Protein AF-A0A9P6GRL8-F1 (afdb_monomer)

Secondary structure (DSSP, 8-state):
--HHHHHHHHHHHHHHHHHHH-TT-----------HHHHHHHHHHT-HHHHHHHHHTTT-HHHHHHHH-S----HHHHHHHHHHHTT-SEEE--S-HHHHH-HHHHHHHHHHS--EEE---HHHHHHHHHHHHHT--

Sequence (137 aa):
MSWESTVTYYQVINRRVREVKGGLHSVSLVMYYFDLAKIAELQHAGEWEEAGLLLNDAAVSDGIEGATQRPLLQTADSTAERILKAGFKRNGLLGTQFTMEQEFYKAHPTEKVELEVIIPDEQGRQAVRDVMYTELA

Organism: NCBI:txid565426

Radius of gyration: 17.16 Å; Cα contacts (8 Å, |Δi|>4): 99; chains: 1; bounding box: 39×33×42 Å

pLDDT: mean 80.42, std 13.29, range [50.5, 97.94]

Solvent-accessible surface area (backbone atoms only — not comparable to full-atom values): 8292 Å² total; per-residue (Å²): 133,56,70,74,62,50,52,52,53,57,52,52,52,29,51,53,39,22,72,76,70,37,91,89,45,64,66,91,80,88,85,88,84,78,74,56,69,63,44,50,51,27,54,74,71,64,38,53,67,58,31,40,46,67,45,34,86,68,61,36,71,70,55,45,29,66,74,67,74,45,92,74,86,54,68,58,53,60,47,46,55,52,42,47,75,72,72,46,49,64,46,81,50,87,59,53,68,65,60,56,72,38,58,79,64,57,45,65,41,41,80,82,35,86,53,46,78,42,58,65,56,73,69,52,47,51,52,48,43,49,50,51,65,74,76,71,106

Foldseek 3Di:
DDVVVVVVVLVVQQVVQCVVPPDPDGDDDDDDDDDCVVLVVCVVVVVVVVNCVVCVCPDDQCSCCVVVVDHDDDPLQVVLVVCVVVVDLEDEDADQPCCQPDCSSVVVSVVVHSHHYDYDDPVRNVVSNCCCVPPVD

Nearest PDB structures (foldseek):
  3ojc-assembly1_A  TM=8.357E-01  e=2.985E-10  Yersinia pestis CO92
  5hqt-assembly1_A  TM=8.427E-01  e=1.766E-09  Escherichia coli O157:H7 str. SS52
  5elm-assembly2_D  TM=8.432E-01  e=3.066E-09  Escherichia coli
  4iei-assembly1_A  TM=5.777E-01  e=3.904E+00  Lederbergvirus Sf6
  5e2c-assembly1_B  TM=4.667E-01  e=2.249E+00  Mycobacterium tuberculosis H37Ra

Structure (mmCIF, N/CA/C/O backbone):
data_AF-A0A9P6GRL8-F1
#
_entry.id   AF-A0A9P6GRL8-F1
#
loop_
_atom_site.group_PDB
_atom_site.id
_atom_site.type_symbol
_atom_site.label_atom_id
_atom_site.label_alt_id
_atom_site.label_comp_id
_atom_site.label_asym_id
_atom_site.label_entity_id
_atom_site.label_seq_id
_atom_site.pdbx_PDB_ins_code
_atom_site.Cartn_x
_atom_site.Cartn_y
_atom_site.Cartn_z
_atom_site.occupancy
_atom_site.B_iso_or_equiv
_atom_site.auth_seq_id
_atom_site.auth_comp_id
_atom_site.auth_asym_id
_atom_site.auth_atom_id
_atom_site.pdbx_PDB_model_num
ATOM 1 N N . MET A 1 1 ? 5.464 3.414 5.867 1.00 60.25 1 MET A N 1
ATOM 2 C CA . MET A 1 1 ? 6.378 3.662 4.731 1.00 60.25 1 MET A CA 1
ATOM 3 C C . MET A 1 1 ? 7.833 3.462 5.147 1.00 60.25 1 MET A C 1
ATOM 5 O O . MET A 1 1 ? 8.683 4.227 4.722 1.00 60.25 1 MET A O 1
ATOM 9 N N . SER A 1 2 ? 8.155 2.459 5.965 1.00 76.19 2 SER A N 1
ATOM 10 C CA . SER A 1 2 ? 9.551 2.280 6.364 1.00 76.19 2 SER A CA 1
ATOM 11 C C . SER A 1 2 ? 10.395 1.809 5.170 1.00 76.19 2 SER A C 1
ATOM 13 O O . SER A 1 2 ? 9.865 1.251 4.197 1.00 76.19 2 SER A O 1
ATOM 15 N N . TRP A 1 3 ? 11.700 2.062 5.209 1.00 81.62 3 TRP A N 1
ATOM 16 C CA . TRP A 1 3 ? 12.598 1.830 4.079 1.00 81.62 3 TRP A CA 1
ATOM 17 C C . TRP A 1 3 ? 12.669 0.338 3.730 1.00 81.62 3 TRP A C 1
ATOM 19 O O . TRP A 1 3 ? 12.818 -0.011 2.559 1.00 81.62 3 TRP A O 1
ATOM 29 N N . GLU A 1 4 ? 12.451 -0.537 4.714 1.00 84.81 4 GLU A N 1
ATOM 30 C CA . GLU A 1 4 ? 12.355 -1.989 4.575 1.00 84.81 4 GLU A CA 1
ATOM 31 C C . GLU A 1 4 ? 11.258 -2.374 3.569 1.00 84.81 4 GLU A C 1
ATOM 33 O O . GLU A 1 4 ? 11.482 -3.172 2.654 1.00 84.81 4 GLU A O 1
ATOM 38 N N . SER A 1 5 ? 10.079 -1.750 3.674 1.00 85.00 5 SER A N 1
ATOM 39 C CA . SER A 1 5 ? 8.979 -1.982 2.730 1.00 85.00 5 SER A CA 1
ATOM 40 C C . SER A 1 5 ? 9.295 -1.436 1.330 1.00 85.00 5 SER A C 1
ATOM 42 O O . SER A 1 5 ? 9.010 -2.091 0.324 1.00 85.00 5 SER A O 1
ATOM 44 N N . THR A 1 6 ? 9.972 -0.287 1.247 1.00 90.38 6 THR A N 1
ATOM 45 C CA . THR A 1 6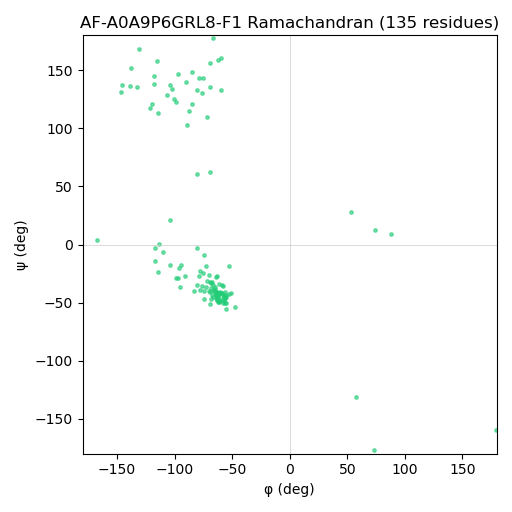 ? 10.364 0.354 -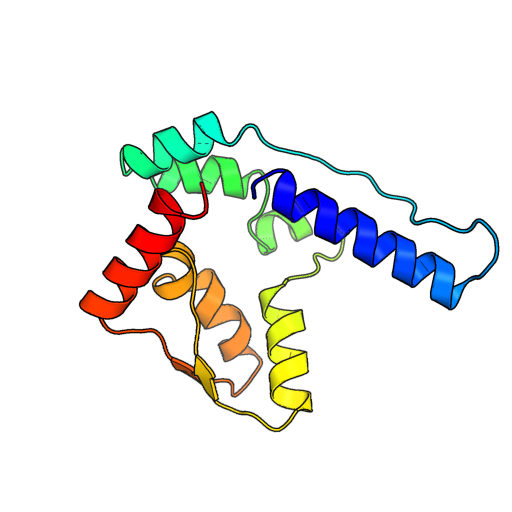0.018 1.00 90.38 6 THR A CA 1
ATOM 46 C C . THR A 1 6 ? 11.373 -0.480 -0.814 1.00 90.38 6 THR A C 1
ATOM 48 O O . THR A 1 6 ? 11.267 -0.568 -2.042 1.00 90.38 6 THR A O 1
ATOM 51 N N . VAL A 1 7 ? 12.304 -1.171 -0.142 1.00 93.25 7 VAL A N 1
ATOM 52 C CA . VAL A 1 7 ? 13.238 -2.113 -0.792 1.00 93.25 7 VAL A CA 1
ATOM 53 C C . VAL A 1 7 ? 12.477 -3.181 -1.579 1.00 93.25 7 VAL A C 1
ATOM 55 O O . VAL A 1 7 ? 12.849 -3.503 -2.711 1.00 93.25 7 VAL A O 1
ATOM 58 N N . THR A 1 8 ? 11.374 -3.685 -1.023 1.00 93.56 8 THR A N 1
ATOM 59 C CA . THR A 1 8 ? 10.546 -4.700 -1.685 1.00 93.56 8 THR A CA 1
ATOM 60 C C . THR A 1 8 ? 9.939 -4.169 -2.984 1.00 93.56 8 THR A C 1
ATOM 62 O O . THR A 1 8 ? 10.032 -4.843 -4.013 1.00 93.56 8 THR A O 1
ATOM 65 N N . TYR A 1 9 ? 9.395 -2.945 -2.985 1.00 92.94 9 TYR A N 1
ATOM 66 C CA . TYR A 1 9 ? 8.865 -2.311 -4.201 1.00 92.94 9 TYR A CA 1
ATOM 67 C C . TYR A 1 9 ? 9.939 -2.188 -5.285 1.00 92.94 9 TYR A C 1
ATOM 69 O O . TYR A 1 9 ? 9.741 -2.654 -6.411 1.00 92.94 9 TYR A O 1
ATOM 77 N N . TYR A 1 10 ? 11.105 -1.639 -4.938 1.00 95.56 10 TYR A N 1
ATOM 78 C CA . TYR A 1 10 ? 12.219 -1.490 -5.875 1.00 95.56 10 TYR A CA 1
ATOM 79 C C . TYR A 1 10 ? 12.639 -2.834 -6.492 1.00 95.56 10 TYR A C 1
ATOM 81 O O . TYR A 1 10 ? 12.812 -2.942 -7.712 1.00 95.56 10 TYR A O 1
ATOM 89 N N . GLN A 1 11 ? 12.771 -3.876 -5.665 1.00 97.00 11 GLN A N 1
ATOM 90 C CA . GLN A 1 11 ? 13.169 -5.209 -6.112 1.00 97.00 11 GLN A CA 1
ATOM 91 C C . GLN A 1 11 ? 12.116 -5.862 -7.011 1.00 97.00 11 GLN A C 1
ATOM 93 O O . GLN A 1 11 ? 12.464 -6.446 -8.039 1.00 97.00 11 GLN A O 1
ATOM 98 N N . VAL A 1 12 ? 10.836 -5.802 -6.637 1.00 96.44 12 VAL A N 1
ATOM 99 C CA . VAL A 1 12 ? 9.744 -6.410 -7.413 1.00 96.44 12 VAL A CA 1
ATOM 100 C C . VAL A 1 12 ? 9.609 -5.735 -8.777 1.00 96.44 12 VAL A C 1
ATOM 102 O O . VAL A 1 12 ? 9.565 -6.433 -9.790 1.00 96.44 12 VAL A O 1
ATOM 105 N N . ILE A 1 13 ? 9.629 -4.401 -8.828 1.00 96.06 13 ILE A N 1
ATOM 106 C CA . ILE A 1 13 ? 9.490 -3.650 -10.083 1.00 96.06 13 ILE A CA 1
ATOM 107 C C . ILE A 1 13 ? 10.661 -3.956 -11.029 1.00 96.06 13 ILE A C 1
ATOM 109 O O . ILE A 1 13 ? 10.441 -4.288 -12.195 1.00 96.06 13 ILE A O 1
ATOM 113 N N . ASN A 1 14 ? 11.904 -3.918 -10.537 1.00 97.38 14 ASN A N 1
ATOM 114 C CA . ASN A 1 14 ? 13.074 -4.234 -11.362 1.00 97.38 14 ASN A CA 1
ATOM 115 C C . ASN A 1 14 ? 13.073 -5.680 -11.860 1.00 97.38 14 ASN A C 1
ATOM 117 O O . ASN A 1 14 ? 13.341 -5.915 -13.041 1.00 97.38 14 ASN A O 1
ATOM 121 N N . ARG A 1 15 ? 12.738 -6.647 -10.992 1.00 97.56 15 ARG A N 1
ATOM 122 C CA . ARG A 1 15 ? 12.602 -8.054 -11.400 1.00 97.56 15 ARG A CA 1
ATOM 123 C C . ARG A 1 15 ? 11.576 -8.193 -12.515 1.00 97.56 15 ARG A C 1
ATOM 125 O O . ARG A 1 15 ? 11.881 -8.804 -13.535 1.00 97.56 15 ARG A O 1
ATOM 132 N N . ARG A 1 16 ? 10.419 -7.539 -12.380 1.00 97.50 16 ARG A N 1
ATOM 133 C CA . ARG A 1 16 ? 9.366 -7.593 -13.394 1.00 97.50 16 ARG A CA 1
ATOM 134 C C . ARG A 1 16 ? 9.800 -6.995 -14.732 1.00 97.50 16 ARG A C 1
ATOM 136 O O . ARG A 1 16 ? 9.520 -7.579 -15.776 1.00 97.50 16 ARG A O 1
ATOM 143 N N . VAL A 1 17 ? 10.511 -5.866 -14.728 1.00 97.94 17 VAL A N 1
ATOM 144 C CA . VAL A 1 17 ? 11.048 -5.272 -15.966 1.00 97.94 17 VAL A CA 1
ATOM 145 C C . VAL A 1 17 ? 12.051 -6.210 -16.637 1.00 97.94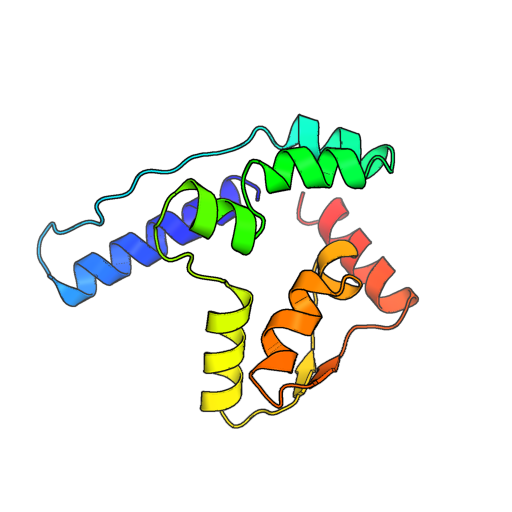 17 VAL A C 1
ATOM 147 O O . VAL A 1 17 ? 11.978 -6.405 -17.852 1.00 97.94 17 VAL A O 1
ATOM 150 N N . ARG A 1 18 ? 12.944 -6.829 -15.860 1.00 97.31 18 ARG A N 1
ATOM 151 C CA . ARG A 1 18 ? 13.922 -7.788 -16.381 1.00 97.31 18 ARG A CA 1
ATOM 152 C C . ARG A 1 18 ? 13.261 -9.040 -16.954 1.00 97.31 18 ARG A C 1
ATOM 154 O O . ARG A 1 18 ? 13.684 -9.502 -18.005 1.00 97.31 18 ARG A O 1
ATOM 161 N N . GLU A 1 19 ? 12.226 -9.573 -16.309 1.00 97.81 19 GLU A N 1
ATOM 162 C CA . GLU A 1 19 ? 11.455 -10.715 -16.825 1.00 97.81 19 GLU A CA 1
ATOM 163 C C . GLU A 1 19 ? 10.797 -10.408 -18.173 1.00 97.81 19 GLU A C 1
ATOM 165 O O . GLU A 1 19 ? 10.789 -11.253 -19.061 1.00 97.81 19 GLU A O 1
ATOM 170 N N . VAL A 1 20 ? 10.243 -9.202 -18.327 1.00 97.69 20 VAL A N 1
ATOM 171 C CA . VAL A 1 20 ? 9.521 -8.806 -19.543 1.00 97.69 20 VAL A CA 1
ATOM 172 C C . VAL A 1 20 ? 10.474 -8.434 -20.681 1.00 97.69 20 VAL A C 1
ATOM 174 O O . VAL A 1 20 ? 10.185 -8.742 -21.834 1.00 97.69 20 VAL A O 1
ATOM 177 N N . LYS A 1 21 ? 11.591 -7.755 -20.387 1.00 97.56 21 LYS A N 1
ATOM 178 C CA . LYS A 1 21 ? 12.497 -7.203 -21.413 1.00 97.56 21 LYS A CA 1
ATOM 179 C C . LYS A 1 21 ? 13.791 -7.999 -21.616 1.00 97.56 21 LYS A C 1
ATOM 181 O O . LYS A 1 21 ? 14.443 -7.833 -22.640 1.00 97.56 21 LYS A O 1
ATOM 186 N N . GLY A 1 22 ? 14.168 -8.861 -20.675 1.00 95.62 22 GLY A N 1
ATOM 187 C CA . GLY A 1 22 ? 15.394 -9.659 -20.726 1.00 95.62 22 GLY A CA 1
ATOM 188 C C . GLY A 1 22 ? 16.685 -8.866 -20.479 1.00 95.62 22 GLY A C 1
ATOM 189 O O . GLY A 1 22 ? 16.683 -7.669 -20.189 1.00 95.62 22 GLY A O 1
ATOM 190 N N . GLY A 1 23 ? 17.821 -9.563 -20.578 1.00 95.38 23 GLY A N 1
ATOM 191 C CA . GLY A 1 23 ? 19.157 -8.965 -20.508 1.00 95.38 23 GLY A CA 1
ATOM 192 C C . GLY A 1 23 ? 19.432 -8.189 -19.214 1.00 95.38 23 GLY A C 1
ATOM 193 O O . GLY A 1 23 ? 19.209 -8.690 -18.107 1.00 95.38 23 GLY A O 1
ATOM 194 N N . LEU A 1 24 ? 19.950 -6.970 -19.384 1.00 95.81 24 LEU A N 1
ATOM 195 C CA . LEU A 1 24 ? 20.318 -6.032 -18.317 1.00 95.81 24 LEU A CA 1
ATOM 196 C C . LEU A 1 24 ? 19.293 -4.894 -18.155 1.00 95.81 24 LEU A C 1
ATOM 198 O O . LEU A 1 24 ? 19.628 -3.834 -17.633 1.00 95.81 24 LEU A O 1
ATOM 202 N N . HIS A 1 25 ? 18.052 -5.077 -18.619 1.00 97.81 25 HIS A N 1
ATOM 203 C CA . HIS A 1 25 ? 17.016 -4.058 -18.467 1.00 97.81 25 HIS A CA 1
ATOM 204 C C . HIS A 1 25 ? 16.575 -3.896 -17.005 1.00 97.81 25 HIS A C 1
ATOM 206 O O . HIS A 1 25 ? 16.294 -4.872 -16.310 1.00 97.81 25 HIS A O 1
ATOM 212 N N . SER A 1 26 ? 16.450 -2.639 -16.582 1.00 96.12 26 SER A N 1
ATOM 213 C CA . SER A 1 26 ? 15.955 -2.198 -15.276 1.00 96.12 26 SER A CA 1
ATOM 214 C C . SER A 1 26 ? 14.884 -1.115 -15.446 1.00 96.12 26 SER A C 1
ATOM 216 O O . SER A 1 26 ? 14.659 -0.604 -16.550 1.00 96.12 26 SER A O 1
ATOM 218 N N . VAL A 1 27 ? 14.177 -0.786 -14.363 1.00 96.38 27 VAL A N 1
ATOM 219 C CA . VAL A 1 27 ? 13.199 0.312 -14.374 1.00 96.38 27 VAL A CA 1
ATOM 220 C C . VAL A 1 27 ? 13.912 1.669 -14.354 1.00 96.38 27 VAL A C 1
ATOM 222 O O . VAL A 1 27 ? 14.923 1.833 -13.676 1.00 96.38 27 VAL A O 1
ATOM 225 N N . SER A 1 28 ? 13.365 2.659 -15.062 1.00 94.88 28 SER A N 1
ATOM 226 C CA . SER A 1 28 ? 13.701 4.066 -14.823 1.00 94.88 28 SER A CA 1
ATOM 227 C C . SER A 1 28 ? 12.769 4.592 -13.734 1.00 94.88 28 SER A C 1
ATOM 229 O O . SER A 1 28 ? 11.553 4.593 -13.922 1.00 94.88 28 SER A O 1
ATOM 231 N N . LEU A 1 29 ? 13.327 4.958 -12.580 1.00 92.19 29 LEU A N 1
ATOM 232 C CA . LEU A 1 29 ? 12.569 5.296 -11.377 1.00 92.19 29 LEU A CA 1
ATOM 233 C C . LEU A 1 29 ? 13.179 6.516 -10.686 1.00 92.19 29 LEU A C 1
ATOM 235 O O . LEU A 1 29 ? 14.392 6.588 -10.502 1.00 92.19 29 LEU A O 1
ATOM 239 N N . VAL A 1 30 ? 12.311 7.429 -10.255 1.00 90.00 30 VAL A N 1
ATOM 240 C CA . VAL A 1 30 ? 12.614 8.450 -9.249 1.00 90.00 30 VAL A CA 1
ATOM 241 C C . VAL A 1 30 ? 11.907 8.026 -7.970 1.00 90.00 30 VAL A C 1
ATOM 243 O O . VAL A 1 30 ? 10.719 7.714 -8.003 1.00 90.00 30 VAL A O 1
ATOM 246 N N . MET A 1 31 ? 12.641 7.981 -6.861 1.00 87.38 31 MET A N 1
ATOM 247 C CA . MET A 1 31 ? 12.112 7.583 -5.561 1.00 87.38 31 MET A CA 1
ATOM 248 C C . MET A 1 31 ? 12.313 8.730 -4.580 1.00 87.38 31 MET A C 1
ATOM 250 O O . MET A 1 31 ? 13.446 9.127 -4.317 1.00 87.38 31 MET A O 1
ATOM 254 N N . TYR A 1 32 ? 11.208 9.257 -4.067 1.00 82.81 32 TYR A N 1
ATOM 255 C CA . TYR A 1 32 ? 11.199 10.252 -3.005 1.00 82.81 32 TYR A CA 1
ATOM 256 C C . TYR A 1 32 ? 10.852 9.550 -1.689 1.00 82.81 32 TYR A C 1
ATOM 258 O O . TYR A 1 32 ? 9.950 8.713 -1.662 1.00 82.81 32 TYR A O 1
ATOM 266 N N . TYR A 1 33 ? 11.595 9.838 -0.622 1.00 80.50 33 TYR A N 1
ATOM 267 C CA . TYR A 1 33 ? 11.455 9.154 0.662 1.00 80.50 33 TYR A CA 1
ATOM 268 C C . TYR A 1 33 ? 11.405 10.175 1.799 1.00 80.50 33 TYR A C 1
ATOM 270 O O . TYR A 1 33 ? 12.192 11.120 1.818 1.00 80.50 33 TYR A O 1
ATOM 278 N N . PHE A 1 34 ? 10.481 9.970 2.735 1.00 74.38 34 PHE A N 1
ATOM 279 C CA . PHE A 1 34 ? 10.227 10.868 3.860 1.00 74.38 34 PHE A CA 1
ATOM 280 C C . PHE A 1 34 ? 10.948 10.389 5.115 1.00 74.38 34 PHE A C 1
ATOM 282 O O . PHE A 1 34 ? 11.039 9.185 5.362 1.00 74.38 34 PHE A O 1
ATOM 289 N N . ASP A 1 35 ? 11.392 11.329 5.948 1.00 78.81 35 ASP A N 1
ATOM 290 C CA . ASP A 1 35 ? 11.785 10.997 7.314 1.00 78.81 35 ASP A CA 1
ATOM 291 C C . ASP A 1 35 ? 10.532 10.673 8.140 1.00 78.81 35 ASP A C 1
ATOM 293 O O . ASP A 1 35 ? 9.701 11.536 8.437 1.00 78.81 35 ASP A O 1
ATOM 297 N N . LEU A 1 36 ? 10.386 9.396 8.491 1.00 75.38 36 LEU A N 1
ATOM 298 C CA . LEU A 1 36 ? 9.241 8.905 9.247 1.00 75.38 36 LEU A CA 1
ATOM 299 C C . LEU A 1 36 ? 9.240 9.314 10.706 1.00 75.38 36 LEU A C 1
ATOM 301 O O . LEU A 1 36 ? 8.165 9.260 11.300 1.00 75.38 36 LEU A O 1
ATOM 305 N N . ALA A 1 37 ? 10.373 9.730 11.275 1.00 82.06 37 ALA A N 1
ATOM 306 C CA . ALA A 1 37 ? 10.404 10.168 12.665 1.00 82.06 37 ALA A CA 1
ATOM 307 C C . ALA A 1 37 ? 9.407 11.314 12.880 1.00 82.06 37 ALA A C 1
ATOM 309 O O . ALA A 1 37 ? 8.588 11.266 13.795 1.00 82.06 37 ALA A O 1
ATOM 310 N N . LYS A 1 38 ? 9.377 12.279 11.952 1.00 78.62 38 LYS A N 1
ATOM 311 C CA . LYS A 1 38 ? 8.481 13.434 12.040 1.00 78.62 38 LYS A CA 1
ATOM 312 C C . LYS A 1 38 ? 7.003 13.062 11.906 1.00 78.62 38 LYS A C 1
ATOM 314 O O . LYS A 1 38 ? 6.162 13.606 12.615 1.00 78.62 38 LYS A O 1
ATOM 319 N N . ILE A 1 39 ? 6.688 12.125 11.013 1.00 77.06 39 ILE A N 1
ATOM 320 C CA . ILE A 1 39 ? 5.316 11.628 10.830 1.00 77.06 39 ILE A CA 1
ATOM 321 C C . ILE A 1 39 ? 4.875 10.852 12.076 1.00 77.06 39 ILE A C 1
ATOM 323 O O . ILE A 1 39 ? 3.760 11.045 12.552 1.00 77.06 39 ILE A O 1
ATOM 327 N N . ALA A 1 40 ? 5.750 10.005 12.623 1.00 78.25 40 ALA A N 1
ATOM 328 C CA . ALA A 1 40 ? 5.467 9.213 13.814 1.00 78.25 40 ALA A CA 1
ATOM 329 C C . ALA A 1 40 ? 5.224 10.097 15.046 1.00 78.25 40 ALA A C 1
ATOM 331 O O . ALA A 1 40 ? 4.287 9.838 15.796 1.00 78.25 40 ALA A O 1
ATOM 332 N N . GLU A 1 41 ? 6.006 11.166 15.232 1.00 83.75 41 GLU A N 1
ATOM 333 C CA . GLU A 1 41 ? 5.786 12.152 16.299 1.00 83.75 41 GLU A CA 1
ATOM 334 C C . GLU A 1 41 ? 4.386 12.774 16.229 1.00 83.75 41 GLU A C 1
ATOM 336 O O . GLU A 1 41 ? 3.673 12.790 17.231 1.00 83.75 41 GLU A O 1
ATOM 341 N N . LEU A 1 42 ? 3.970 13.235 15.044 1.00 80.88 42 LEU A N 1
ATOM 342 C CA . LEU A 1 42 ? 2.650 13.841 14.841 1.00 80.88 42 LEU A CA 1
ATOM 343 C C . LEU A 1 42 ? 1.521 12.831 15.096 1.00 80.88 42 LEU A C 1
ATOM 345 O O . LEU A 1 42 ? 0.542 13.147 15.769 1.00 80.88 42 LEU A O 1
ATOM 349 N N . GLN A 1 43 ? 1.685 11.586 14.639 1.00 74.06 43 GLN A N 1
ATOM 350 C CA . GLN A 1 43 ? 0.731 10.507 14.911 1.00 74.06 43 GLN A CA 1
ATOM 351 C C . GLN A 1 43 ? 0.635 10.184 16.410 1.00 74.06 43 GLN A C 1
ATOM 353 O O . GLN A 1 43 ? -0.461 10.005 16.935 1.00 74.06 43 GLN A O 1
ATOM 358 N N . HIS A 1 44 ? 1.762 10.141 17.126 1.00 78.12 44 HIS A N 1
ATOM 359 C CA . HIS A 1 44 ? 1.772 9.913 18.572 1.00 78.12 44 HIS A CA 1
ATOM 360 C C . HIS A 1 44 ? 1.150 11.064 19.365 1.00 78.12 44 HIS A C 1
ATOM 362 O O . HIS A 1 44 ? 0.505 10.814 20.382 1.00 78.12 44 HIS A O 1
ATOM 368 N N . ALA A 1 45 ? 1.319 12.303 18.902 1.00 83.62 45 ALA A N 1
ATOM 369 C CA . ALA A 1 45 ? 0.715 13.486 19.507 1.00 83.62 45 ALA A CA 1
ATOM 370 C C . ALA A 1 45 ? -0.796 13.609 19.231 1.00 83.62 45 ALA A C 1
ATOM 372 O O . ALA A 1 45 ? -1.458 14.448 19.833 1.00 83.62 45 ALA A O 1
ATOM 373 N N . GLY A 1 46 ? -1.353 12.774 18.348 1.00 76.31 46 GLY A N 1
ATOM 374 C CA . GLY A 1 46 ? -2.738 12.896 17.900 1.00 76.31 46 GLY A CA 1
ATOM 375 C C . GLY A 1 46 ? -2.964 14.054 16.922 1.00 76.31 46 GLY A C 1
ATOM 376 O O . GLY A 1 46 ? -4.111 14.390 16.632 1.00 76.31 46 GLY A O 1
ATOM 377 N N . GLU A 1 47 ? -1.889 14.638 16.388 1.00 79.62 47 GLU A N 1
ATOM 378 C CA . GLU A 1 47 ? -1.905 15.724 15.402 1.00 79.62 47 GLU A CA 1
ATOM 379 C C . GLU A 1 47 ? -2.146 15.148 14.000 1.00 79.62 47 GLU A C 1
ATOM 381 O O . GLU A 1 47 ? -1.315 15.204 13.090 1.00 79.62 47 GLU A O 1
ATOM 386 N N . TRP A 1 48 ? -3.304 14.504 13.846 1.00 70.31 48 TRP A N 1
ATOM 387 C CA . TRP A 1 48 ? -3.646 13.705 12.671 1.00 70.31 48 TRP A CA 1
ATOM 388 C C . TRP A 1 48 ? -3.823 14.540 11.407 1.00 70.31 48 TRP A C 1
ATOM 390 O O . TRP A 1 48 ? -3.516 14.057 10.320 1.00 70.31 48 TRP A O 1
ATOM 400 N N . GLU A 1 49 ? -4.301 15.778 11.535 1.00 68.00 49 GLU A N 1
ATOM 401 C CA . GLU A 1 49 ? -4.460 16.688 10.400 1.00 68.00 49 GLU A CA 1
ATOM 402 C C . GLU A 1 49 ? -3.098 17.127 9.861 1.00 68.00 49 GLU A C 1
ATOM 404 O O . GLU A 1 49 ? -2.892 17.105 8.654 1.00 68.00 49 GLU A O 1
ATOM 409 N N . GLU A 1 50 ? -2.133 17.421 10.732 1.00 73.56 50 GLU A N 1
ATOM 410 C CA . GLU A 1 50 ? -0.782 17.822 10.332 1.00 73.56 50 GLU A CA 1
ATOM 411 C C . GLU A 1 50 ? 0.046 16.635 9.822 1.00 73.56 50 GLU A C 1
ATOM 413 O O . GLU A 1 50 ? 0.716 16.748 8.794 1.00 73.56 50 GLU A O 1
ATOM 418 N N . ALA A 1 51 ? -0.060 15.463 10.464 1.00 72.31 51 ALA A N 1
ATOM 419 C CA . ALA A 1 51 ? 0.484 14.215 9.922 1.00 72.31 51 ALA A CA 1
ATOM 420 C C . ALA A 1 51 ? -0.115 13.927 8.542 1.00 72.31 51 ALA A C 1
ATOM 422 O O . ALA A 1 51 ? 0.602 13.571 7.609 1.00 72.31 51 ALA A O 1
ATOM 423 N N . GLY A 1 52 ? -1.430 14.126 8.419 1.00 65.19 52 GLY A N 1
ATOM 424 C CA . GLY A 1 52 ? -2.175 14.085 7.177 1.00 65.19 52 GLY A CA 1
ATOM 425 C C . GLY A 1 52 ? -1.583 15.042 6.160 1.00 65.19 52 GLY A C 1
ATOM 426 O O . GLY A 1 52 ? -1.194 14.575 5.112 1.00 65.19 52 GLY A O 1
ATOM 427 N N . LEU A 1 53 ? -1.433 16.331 6.464 1.00 66.00 53 LEU A N 1
ATOM 428 C CA . LEU A 1 53 ? -0.872 17.354 5.576 1.00 66.00 53 LEU A CA 1
ATOM 429 C C . LEU A 1 53 ? 0.553 17.035 5.123 1.00 66.00 53 LEU A C 1
ATOM 431 O O . LEU A 1 53 ? 0.846 17.158 3.941 1.00 66.00 53 LEU A O 1
ATOM 435 N N . LEU A 1 54 ? 1.414 16.550 6.015 1.00 68.19 54 LEU A N 1
ATOM 436 C CA . LEU A 1 54 ? 2.784 16.154 5.679 1.00 68.19 54 LEU A CA 1
ATOM 437 C C . LEU A 1 54 ? 2.810 14.907 4.780 1.00 68.19 54 LEU A C 1
ATOM 439 O O . LEU A 1 54 ? 3.656 14.780 3.897 1.00 68.19 54 LEU A O 1
ATOM 443 N N . LEU A 1 55 ? 1.839 14.012 4.969 1.00 63.69 55 LEU A N 1
ATOM 444 C CA . LEU A 1 55 ? 1.560 12.902 4.064 1.00 63.69 55 LEU A CA 1
ATOM 445 C C . LEU A 1 55 ? 0.793 13.338 2.806 1.00 63.69 55 LEU A C 1
ATOM 447 O O . LEU A 1 55 ? 0.849 12.630 1.821 1.00 63.69 55 LEU A O 1
ATOM 451 N N . ASN A 1 56 ? 0.073 14.458 2.805 1.00 57.00 56 ASN A N 1
ATOM 452 C CA . ASN A 1 56 ? -0.894 14.877 1.783 1.00 57.00 56 ASN A CA 1
ATOM 453 C C . ASN A 1 56 ? -0.251 15.819 0.758 1.00 57.00 56 ASN A C 1
ATOM 455 O O . ASN A 1 56 ? -0.446 15.609 -0.436 1.00 57.00 56 ASN A O 1
ATOM 459 N N . ASP A 1 57 ? 0.658 16.697 1.197 1.00 52.06 57 ASP A N 1
ATOM 460 C CA . ASP A 1 57 ? 1.678 17.348 0.351 1.00 52.06 57 ASP A CA 1
ATOM 461 C C . ASP A 1 57 ? 2.481 16.301 -0.457 1.00 52.06 57 ASP A C 1
ATOM 463 O O . ASP A 1 57 ? 3.084 16.586 -1.488 1.00 52.06 57 ASP A O 1
ATOM 467 N N . ALA A 1 58 ? 2.414 15.044 -0.009 1.00 51.09 58 ALA A N 1
ATOM 468 C CA . ALA A 1 58 ? 3.111 13.896 -0.539 1.00 51.09 58 ALA A CA 1
ATOM 469 C C . ALA A 1 58 ? 2.261 12.753 -1.122 1.00 51.09 58 ALA A C 1
ATOM 471 O O . ALA A 1 58 ? 2.889 11.870 -1.710 1.00 51.09 58 ALA A O 1
ATOM 472 N N . ALA A 1 59 ? 0.930 12.662 -0.903 1.00 50.50 59 ALA A N 1
ATOM 473 C CA . ALA A 1 59 ? 0.199 11.375 -1.048 1.00 50.50 59 ALA A CA 1
ATOM 474 C C . ALA A 1 59 ? -1.350 11.355 -1.070 1.00 50.50 59 ALA A C 1
ATOM 476 O O . ALA A 1 59 ? -1.883 10.244 -1.140 1.00 50.50 59 ALA A O 1
ATOM 477 N N . VAL A 1 60 ? -2.125 12.454 -1.042 1.00 52.44 60 VAL A N 1
ATOM 478 C CA . VAL A 1 60 ? -3.582 12.299 -1.310 1.00 52.44 60 VAL A CA 1
ATOM 479 C C . VAL A 1 60 ? -3.821 12.222 -2.806 1.00 52.44 60 VAL A C 1
ATOM 481 O O . VAL A 1 60 ? -3.285 13.023 -3.570 1.00 52.44 60 VAL A O 1
ATOM 484 N N . SER A 1 61 ? -4.627 11.233 -3.200 1.00 54.12 61 SER A N 1
ATOM 485 C CA . SER A 1 61 ? -4.823 10.820 -4.589 1.00 54.12 61 SER A CA 1
ATOM 486 C C . SER A 1 61 ? -5.071 11.989 -5.533 1.00 54.12 61 SER A C 1
ATOM 488 O O . SER A 1 61 ? -4.323 12.199 -6.488 1.00 54.12 61 SER A O 1
ATOM 490 N N . ASP A 1 62 ? -6.065 12.804 -5.191 1.00 55.91 62 ASP A N 1
ATOM 491 C CA . ASP A 1 62 ? -6.495 13.918 -6.030 1.00 55.91 62 ASP A CA 1
ATOM 492 C C . ASP A 1 62 ? -5.477 15.068 -6.025 1.00 55.91 62 ASP A C 1
ATOM 494 O O . ASP A 1 62 ? -5.297 15.755 -7.032 1.00 55.91 62 ASP A O 1
ATOM 498 N N . GLY A 1 63 ? -4.768 15.250 -4.905 1.00 59.41 63 GLY A N 1
ATOM 499 C CA . GLY A 1 63 ? -3.741 16.275 -4.740 1.00 59.41 63 GLY A CA 1
ATOM 500 C C . GLY A 1 63 ? -2.510 16.007 -5.603 1.00 59.41 63 GLY A C 1
ATOM 501 O O . GLY A 1 63 ? -2.064 16.900 -6.322 1.00 59.41 63 GLY A O 1
ATOM 502 N N . ILE A 1 64 ? -1.993 14.772 -5.604 1.00 64.62 64 ILE A N 1
ATOM 503 C CA . ILE A 1 64 ?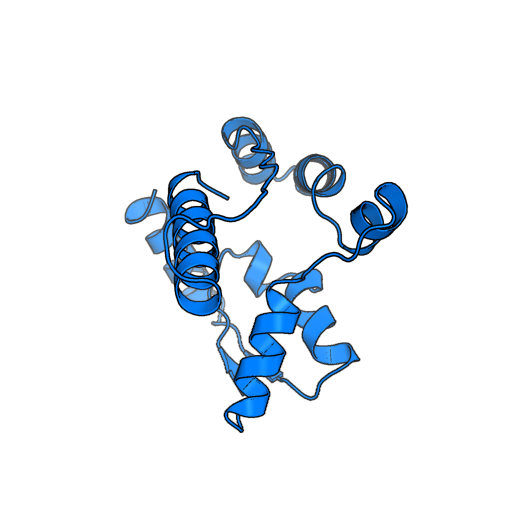 -0.840 14.402 -6.441 1.00 64.62 64 ILE A CA 1
ATOM 504 C C . ILE A 1 64 ? -1.203 14.389 -7.911 1.00 64.62 64 ILE A C 1
ATOM 506 O O . ILE A 1 64 ? -0.454 14.952 -8.711 1.00 64.62 64 ILE A O 1
ATOM 510 N N . GLU A 1 65 ? -2.278 13.700 -8.304 1.00 68.50 65 GLU A N 1
ATOM 511 C CA . GLU A 1 65 ? -2.626 13.611 -9.725 1.00 68.50 65 GLU A CA 1
ATOM 512 C C . GLU A 1 65 ? -2.871 15.009 -10.294 1.00 68.50 65 GLU A C 1
ATOM 514 O O . GLU A 1 65 ? -2.351 15.336 -11.363 1.00 68.50 65 GLU A O 1
ATOM 519 N N . GLY A 1 66 ? -3.560 15.870 -9.535 1.00 68.69 66 GLY A N 1
ATOM 520 C CA . GLY A 1 66 ? -3.773 17.271 -9.885 1.00 68.69 66 GLY A CA 1
ATOM 521 C C . GLY A 1 66 ? -2.477 18.084 -9.965 1.00 68.69 66 GLY A C 1
ATOM 522 O O . GLY A 1 66 ? -2.258 18.790 -10.951 1.00 68.69 66 GLY A O 1
ATOM 523 N N . ALA A 1 67 ? -1.594 17.972 -8.969 1.00 68.62 67 ALA A N 1
ATOM 524 C CA . ALA A 1 67 ? -0.350 18.744 -8.909 1.00 68.62 67 ALA A CA 1
ATOM 525 C C . ALA A 1 67 ? 0.703 18.280 -9.929 1.00 68.62 67 ALA A C 1
ATOM 527 O O . ALA A 1 67 ? 1.442 19.093 -10.483 1.00 68.62 67 ALA A O 1
ATOM 528 N N . THR A 1 68 ? 0.785 16.974 -10.183 1.00 75.88 68 THR A N 1
ATOM 529 C CA . THR A 1 68 ? 1.807 16.375 -11.055 1.00 75.88 68 THR A CA 1
ATOM 530 C C . THR A 1 68 ? 1.338 16.183 -12.491 1.00 75.88 68 THR A C 1
ATOM 532 O O . THR A 1 68 ? 2.178 15.991 -13.374 1.00 75.88 68 THR A O 1
ATOM 535 N N . GLN A 1 69 ? 0.022 16.210 -12.730 1.00 78.69 69 GLN A N 1
ATOM 536 C CA . GLN A 1 69 ? -0.610 15.860 -14.007 1.00 78.69 69 GLN A CA 1
ATOM 537 C C . GLN A 1 69 ? -0.187 14.470 -14.516 1.00 78.69 69 GLN A C 1
ATOM 539 O O . GLN A 1 69 ? -0.130 14.220 -15.723 1.00 78.69 69 GLN A O 1
ATOM 544 N N . ARG A 1 70 ? 0.162 13.559 -13.600 1.00 79.12 70 ARG A N 1
ATOM 545 C CA . ARG A 1 70 ? 0.560 12.181 -13.900 1.00 79.12 70 ARG A CA 1
ATOM 546 C C . ARG A 1 70 ? -0.423 11.205 -13.261 1.00 79.12 70 ARG A C 1
ATOM 548 O O . ARG A 1 70 ? -0.870 11.474 -12.152 1.00 79.12 70 ARG A O 1
ATOM 555 N N . PRO A 1 71 ? -0.700 10.061 -13.915 1.00 82.38 71 PRO A N 1
ATOM 556 C CA . PRO A 1 71 ? -1.507 9.013 -13.308 1.00 82.38 71 PRO A CA 1
ATOM 557 C C . PRO A 1 71 ? -0.863 8.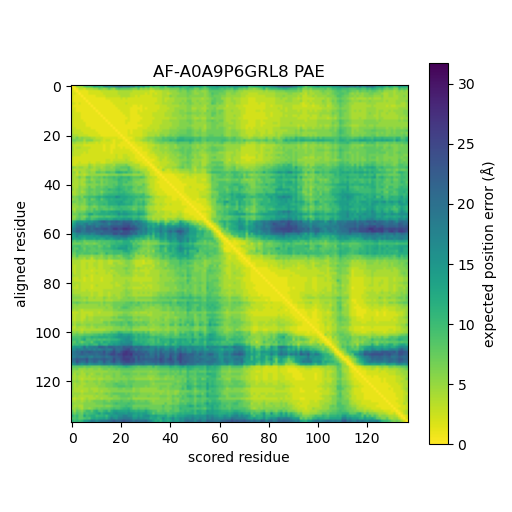511 -12.016 1.00 82.38 71 PRO A C 1
ATOM 559 O O . PRO A 1 71 ? 0.332 8.191 -11.995 1.00 82.38 71 PRO A O 1
ATOM 562 N N . LEU A 1 72 ? -1.666 8.394 -10.969 1.00 78.81 72 LEU A N 1
ATOM 563 C CA . LEU A 1 72 ? -1.304 7.802 -9.699 1.00 78.81 72 LEU A CA 1
ATOM 564 C C . LEU A 1 72 ? -1.842 6.376 -9.640 1.00 78.81 72 LEU A C 1
ATOM 566 O O . LEU A 1 72 ? -3.027 6.110 -9.816 1.00 78.81 72 LEU A O 1
ATOM 570 N N . LEU A 1 73 ? -0.945 5.432 -9.372 1.00 80.81 73 LEU A N 1
ATOM 571 C CA . LEU A 1 73 ? -1.329 4.040 -9.181 1.00 80.81 73 LEU A CA 1
ATOM 572 C C . LEU A 1 73 ? -1.658 3.805 -7.709 1.00 80.81 73 LEU A C 1
ATOM 574 O O . LEU A 1 73 ? -0.759 3.672 -6.877 1.00 80.81 73 LEU A O 1
ATOM 578 N N . GLN A 1 74 ? -2.951 3.738 -7.400 1.00 77.94 74 GLN A N 1
ATOM 579 C CA . GLN A 1 74 ? -3.434 3.436 -6.059 1.00 77.94 74 GLN A CA 1
ATOM 580 C C . GLN A 1 74 ? -3.293 1.944 -5.737 1.00 77.94 74 GLN A C 1
ATOM 582 O O . GLN A 1 74 ? -3.707 1.055 -6.491 1.00 77.94 74 GLN A O 1
ATOM 587 N N . THR A 1 75 ? -2.710 1.653 -4.573 1.00 82.31 75 THR A N 1
ATOM 588 C CA . THR A 1 75 ? -2.529 0.267 -4.106 1.00 82.31 75 THR A CA 1
ATOM 589 C C . THR A 1 75 ? -3.856 -0.393 -3.737 1.00 82.31 75 THR A C 1
ATOM 591 O O . THR A 1 75 ? -4.008 -1.597 -3.952 1.00 82.31 75 THR A O 1
ATOM 594 N N . ALA A 1 76 ? -4.822 0.385 -3.236 1.00 79.81 76 ALA A N 1
ATOM 595 C CA . ALA A 1 76 ? -6.169 -0.083 -2.922 1.00 79.81 76 ALA A CA 1
ATOM 596 C C . ALA A 1 76 ? -6.886 -0.595 -4.183 1.00 79.81 76 ALA A C 1
ATOM 598 O O . ALA A 1 76 ? -7.350 -1.735 -4.193 1.00 79.81 76 ALA A O 1
ATOM 599 N N . ASP A 1 77 ? -6.856 0.177 -5.273 1.00 80.12 77 ASP A N 1
ATOM 600 C CA . ASP A 1 77 ? -7.474 -0.189 -6.555 1.00 80.12 77 ASP A CA 1
ATOM 601 C C . ASP A 1 77 ? -6.843 -1.455 -7.142 1.00 80.12 77 ASP A C 1
ATOM 603 O O . ASP A 1 77 ? -7.536 -2.426 -7.444 1.00 80.12 77 ASP A O 1
ATOM 607 N N . SER A 1 78 ? -5.507 -1.498 -7.200 1.00 84.75 78 SER A N 1
ATOM 608 C CA . SER A 1 78 ? -4.766 -2.665 -7.708 1.00 84.75 78 SER A CA 1
ATOM 609 C C . SER A 1 78 ? -5.072 -3.941 -6.908 1.00 84.75 78 SER A C 1
ATOM 611 O O . SER A 1 78 ? -5.101 -5.051 -7.449 1.00 84.75 78 SER A O 1
ATOM 613 N N . THR A 1 79 ? -5.298 -3.793 -5.599 1.00 87.38 79 THR A N 1
ATOM 614 C CA . THR A 1 79 ? -5.653 -4.900 -4.705 1.00 87.38 79 THR A CA 1
ATOM 615 C C . THR A 1 79 ? -7.097 -5.338 -4.926 1.00 87.38 79 THR A C 1
ATOM 617 O O . THR A 1 79 ? -7.348 -6.534 -5.094 1.00 87.38 79 THR A O 1
ATOM 620 N N . ALA A 1 80 ? -8.035 -4.391 -4.991 1.00 84.81 80 ALA A N 1
ATOM 621 C CA . ALA A 1 80 ? -9.446 -4.657 -5.245 1.00 84.81 80 ALA A CA 1
ATOM 622 C C . ALA A 1 80 ? -9.641 -5.385 -6.582 1.00 84.81 80 ALA A C 1
ATOM 624 O O . ALA A 1 80 ? -10.263 -6.448 -6.614 1.00 84.81 80 ALA A O 1
ATOM 625 N N . GLU A 1 81 ? -9.014 -4.907 -7.662 1.00 86.69 81 GLU A N 1
ATOM 626 C CA . GLU A 1 81 ? -9.039 -5.563 -8.975 1.00 86.69 81 GLU A CA 1
ATOM 627 C C . GLU A 1 81 ? -8.627 -7.038 -8.893 1.00 86.69 81 GLU A C 1
ATOM 629 O O . GLU A 1 81 ? -9.254 -7.916 -9.498 1.00 86.69 81 GLU A O 1
ATOM 634 N N . ARG A 1 82 ? -7.577 -7.342 -8.120 1.00 90.31 82 ARG A N 1
ATOM 635 C CA . ARG A 1 82 ? -7.089 -8.713 -7.968 1.00 90.31 82 ARG A CA 1
ATOM 636 C C . ARG A 1 82 ? -8.045 -9.589 -7.161 1.00 90.31 82 ARG A C 1
ATOM 638 O O . ARG A 1 82 ? -8.221 -10.753 -7.527 1.00 90.31 82 ARG A O 1
ATOM 645 N N . ILE A 1 83 ? -8.646 -9.051 -6.101 1.00 90.00 83 ILE A N 1
ATOM 646 C CA . ILE A 1 83 ? -9.633 -9.751 -5.266 1.00 90.00 83 ILE A CA 1
ATOM 647 C C . ILE A 1 83 ? -10.858 -10.133 -6.109 1.00 90.00 83 ILE A C 1
ATOM 649 O O . ILE A 1 83 ? -11.249 -11.302 -6.135 1.00 90.00 83 ILE A O 1
ATOM 653 N N . LEU A 1 84 ? -11.394 -9.185 -6.881 1.00 88.19 84 LEU A N 1
ATOM 654 C CA . LEU A 1 84 ? -12.533 -9.422 -7.773 1.00 88.19 84 LEU A CA 1
ATOM 655 C C . LEU A 1 84 ? -12.217 -10.436 -8.863 1.00 88.19 84 LEU A C 1
ATOM 657 O O . LEU A 1 84 ? -13.019 -11.324 -9.143 1.00 88.19 84 LEU A O 1
ATOM 661 N N . LYS A 1 85 ? -11.034 -10.327 -9.481 1.00 90.81 85 LYS A N 1
ATOM 662 C CA . LYS A 1 85 ? -10.598 -11.259 -10.525 1.00 90.81 85 LYS A CA 1
ATOM 663 C C . LYS A 1 85 ? -10.458 -12.686 -9.992 1.00 90.81 85 LYS A C 1
ATOM 665 O O . LYS A 1 85 ? -10.603 -13.636 -10.756 1.00 90.81 85 LYS A O 1
ATOM 670 N N . ALA A 1 86 ? -10.186 -12.838 -8.698 1.00 93.62 86 ALA A N 1
ATOM 671 C CA . ALA A 1 86 ? -10.189 -14.126 -8.015 1.00 93.62 86 ALA A CA 1
ATOM 672 C C . ALA A 1 86 ? -11.602 -14.612 -7.621 1.00 93.62 86 ALA A C 1
ATOM 674 O O . ALA A 1 86 ? -11.735 -15.725 -7.122 1.00 93.62 86 ALA A O 1
ATOM 675 N N . GLY A 1 87 ? -12.650 -13.820 -7.873 1.00 92.88 87 GLY A N 1
ATOM 676 C CA . GLY A 1 87 ? -14.050 -14.168 -7.619 1.00 92.88 87 GLY A CA 1
ATOM 677 C C . GLY A 1 87 ? -14.550 -13.826 -6.214 1.00 92.88 87 GLY A C 1
ATOM 678 O O . GLY A 1 87 ? -15.657 -14.224 -5.854 1.00 92.88 87 GLY A O 1
ATOM 679 N N . PHE A 1 88 ? -13.768 -13.099 -5.413 1.00 92.25 88 PHE A N 1
ATOM 680 C CA . PHE A 1 88 ? -14.175 -12.688 -4.072 1.00 92.25 88 PHE A CA 1
ATOM 681 C C . PHE A 1 88 ? -14.881 -11.330 -4.104 1.00 92.25 88 PHE A C 1
ATOM 683 O O . PHE A 1 88 ? -14.459 -10.414 -4.804 1.00 92.25 88 PHE A O 1
ATOM 690 N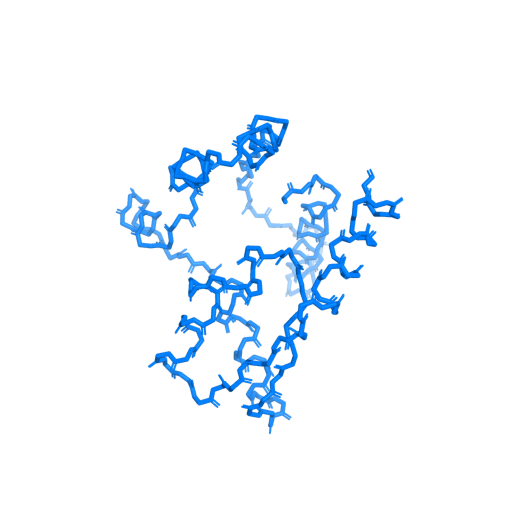 N . LYS A 1 89 ? -15.943 -11.203 -3.303 1.00 88.50 89 LYS A N 1
ATOM 691 C CA . LYS A 1 89 ? -16.700 -9.952 -3.103 1.00 88.50 89 LYS A CA 1
ATOM 692 C C . LYS A 1 89 ? -16.580 -9.389 -1.688 1.00 88.50 89 LYS A C 1
ATOM 694 O O . LYS A 1 89 ? -17.197 -8.381 -1.368 1.00 88.50 89 LYS A O 1
ATOM 699 N N . ARG A 1 90 ? -15.825 -10.069 -0.826 1.00 89.12 90 ARG A N 1
ATOM 700 C CA . ARG A 1 90 ? -15.666 -9.713 0.580 1.00 89.12 90 ARG A CA 1
ATOM 701 C C . ARG A 1 90 ? -14.264 -10.075 1.049 1.00 89.12 90 ARG A C 1
ATOM 703 O O . ARG A 1 90 ? -13.825 -11.200 0.799 1.00 89.12 90 ARG A O 1
ATOM 710 N N . ASN A 1 91 ? -13.572 -9.157 1.716 1.00 90.00 91 ASN A N 1
ATOM 711 C CA . ASN A 1 91 ? -12.219 -9.386 2.225 1.00 90.00 91 ASN A CA 1
ATOM 712 C C . ASN A 1 91 ? -12.021 -8.829 3.637 1.00 90.00 91 ASN A C 1
ATOM 714 O O . ASN A 1 91 ? -12.652 -7.855 4.034 1.00 90.00 91 ASN A O 1
ATOM 718 N N . GLY A 1 92 ? -11.103 -9.449 4.378 1.00 92.19 92 GLY A N 1
ATOM 719 C CA . GLY A 1 92 ? -10.566 -8.871 5.605 1.00 92.19 92 GLY A CA 1
ATOM 720 C C . GLY A 1 92 ? -9.507 -7.813 5.288 1.00 92.19 92 GLY A C 1
ATOM 721 O O . GLY A 1 92 ? -8.726 -7.990 4.348 1.00 92.19 92 GLY A O 1
ATOM 722 N N . LEU A 1 93 ? -9.466 -6.741 6.076 1.00 90.38 93 LEU A N 1
ATOM 723 C CA . LEU A 1 93 ? -8.424 -5.719 6.039 1.00 90.38 93 LEU A CA 1
ATOM 724 C C . LEU A 1 93 ? -7.718 -5.656 7.396 1.00 90.38 93 LEU A C 1
ATOM 726 O O . LEU A 1 93 ? -8.343 -5.389 8.419 1.00 90.38 93 LEU A O 1
ATOM 730 N N . LEU A 1 94 ? -6.406 -5.893 7.376 1.00 91.38 94 LEU A N 1
ATOM 731 C CA . LEU A 1 94 ? -5.510 -5.722 8.516 1.00 91.38 94 LEU A CA 1
ATOM 732 C C . LEU A 1 94 ? -4.472 -4.662 8.162 1.00 91.38 94 LEU A C 1
ATOM 734 O O . LEU A 1 94 ? -3.941 -4.647 7.052 1.00 91.38 94 LEU A O 1
ATOM 738 N N . GLY A 1 95 ? -4.174 -3.788 9.109 1.00 86.06 95 GLY A N 1
ATOM 739 C CA . GLY A 1 95 ? -3.197 -2.726 8.938 1.00 86.06 95 GLY A CA 1
ATOM 740 C C . GLY A 1 95 ? -3.104 -1.882 10.195 1.00 86.06 95 GLY A C 1
ATOM 741 O O . GLY A 1 95 ? -3.533 -2.302 11.267 1.00 86.06 95 GLY A O 1
ATOM 742 N N . THR A 1 96 ? -2.583 -0.666 10.061 1.00 82.69 96 THR A N 1
ATOM 743 C CA . THR A 1 96 ? -2.688 0.310 11.145 1.00 82.69 96 THR A CA 1
ATOM 744 C C . THR A 1 96 ? -4.157 0.630 11.416 1.00 82.69 96 THR A C 1
ATOM 746 O O . THR A 1 96 ? -5.018 0.474 10.544 1.00 82.69 96 THR A O 1
ATOM 749 N N . GLN A 1 97 ? -4.439 1.136 12.616 1.00 77.00 97 GLN A N 1
ATOM 750 C CA . GLN A 1 97 ? -5.768 1.632 12.966 1.00 77.00 97 GLN A CA 1
ATOM 751 C C . GLN A 1 97 ? -6.292 2.628 11.916 1.00 77.00 97 GLN A C 1
ATOM 753 O O . GLN A 1 97 ? -7.426 2.511 11.467 1.00 77.00 97 GLN A O 1
ATOM 758 N N . PHE A 1 98 ? -5.421 3.520 11.431 1.00 74.19 98 PHE A N 1
ATOM 759 C CA . PHE A 1 98 ? -5.722 4.467 10.357 1.00 74.19 98 PHE A CA 1
ATOM 760 C C . PHE A 1 98 ? -6.229 3.778 9.079 1.00 74.19 98 PHE A C 1
ATOM 762 O O . PHE A 1 98 ? -7.283 4.143 8.570 1.00 74.19 98 PHE A O 1
ATOM 769 N N . THR A 1 99 ? -5.531 2.752 8.584 1.00 80.62 99 THR A N 1
ATOM 770 C CA . THR A 1 99 ? -5.943 2.015 7.377 1.00 80.62 99 THR A CA 1
ATOM 771 C C . THR A 1 99 ? -7.258 1.260 7.574 1.00 80.62 99 THR A C 1
ATOM 773 O O . THR A 1 99 ? -8.062 1.192 6.649 1.00 80.62 99 THR A O 1
ATOM 776 N N . MET A 1 100 ? -7.478 0.674 8.755 1.00 84.56 100 MET A N 1
ATOM 777 C CA . MET A 1 100 ? -8.683 -0.116 9.029 1.00 84.56 100 MET A CA 1
ATOM 778 C C . MET A 1 100 ? -9.920 0.764 9.273 1.00 84.56 100 MET A C 1
ATOM 780 O O . MET A 1 100 ? -11.021 0.395 8.875 1.00 84.56 100 MET A O 1
ATOM 784 N N . GLU A 1 101 ? -9.773 1.924 9.912 1.00 78.75 101 GLU A N 1
ATOM 785 C CA . GLU A 1 101 ? -10.921 2.721 10.367 1.00 78.75 101 GLU A CA 1
ATOM 786 C C . GLU A 1 101 ? -11.315 3.847 9.412 1.00 78.75 101 GLU A C 1
ATOM 788 O O . GLU A 1 101 ? -12.497 4.191 9.343 1.00 78.75 101 GLU A O 1
ATOM 793 N N . GLN A 1 102 ? -10.376 4.403 8.649 1.00 71.44 102 GLN A N 1
ATOM 794 C CA . GLN A 1 102 ? -10.639 5.588 7.836 1.00 71.44 102 GLN A CA 1
ATOM 795 C C . GLN A 1 102 ? -11.257 5.264 6.476 1.00 71.44 102 GLN A C 1
ATOM 797 O O . GLN A 1 102 ? -10.966 4.248 5.842 1.00 71.44 102 GLN A O 1
ATOM 802 N N . GLU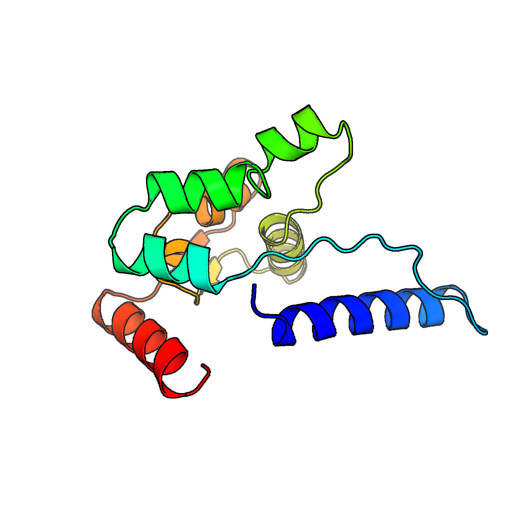 A 1 103 ? -12.086 6.187 5.994 1.00 67.12 103 GLU A N 1
ATOM 803 C CA . GLU A 1 103 ? -12.814 6.017 4.739 1.00 67.12 103 GLU A CA 1
ATOM 804 C C . GLU A 1 103 ? -11.906 6.069 3.506 1.00 67.12 103 GLU A C 1
ATOM 806 O O . GLU A 1 103 ? -12.213 5.411 2.530 1.00 67.12 103 GLU A O 1
ATOM 811 N N . PHE A 1 104 ? -10.747 6.738 3.510 1.00 63.91 104 PHE A N 1
ATOM 812 C CA . PHE A 1 104 ? -9.932 6.855 2.284 1.00 63.91 104 PHE A CA 1
ATOM 813 C C . PHE A 1 104 ? -9.520 5.492 1.683 1.00 63.91 104 PHE A C 1
ATOM 815 O O . PHE A 1 104 ? -9.485 5.354 0.462 1.00 63.91 104 PHE A O 1
ATOM 822 N N . TYR A 1 105 ? -9.250 4.480 2.520 1.00 64.19 105 TYR A N 1
ATOM 823 C CA . TYR A 1 105 ? -8.848 3.140 2.072 1.00 64.19 105 TYR A CA 1
ATOM 824 C C . TYR A 1 105 ? -10.043 2.194 1.880 1.00 64.19 105 TYR A C 1
ATOM 826 O O . TYR A 1 105 ? -9.972 1.272 1.069 1.00 64.19 105 TYR A O 1
ATOM 834 N N . LYS A 1 106 ? -11.145 2.424 2.607 1.00 65.75 106 LYS A N 1
ATOM 835 C CA . LYS A 1 106 ? -12.389 1.642 2.499 1.00 65.75 106 LYS A CA 1
ATOM 836 C C . LYS A 1 106 ? -13.287 2.113 1.348 1.00 65.75 106 LYS A C 1
ATOM 838 O O . LYS A 1 106 ? -13.845 1.278 0.649 1.00 65.75 106 LYS A O 1
ATOM 843 N N . ALA A 1 107 ? -13.388 3.425 1.139 1.00 52.81 107 ALA A N 1
ATOM 844 C CA . ALA A 1 107 ? -14.343 4.083 0.249 1.00 52.81 107 ALA A CA 1
ATOM 845 C C . ALA A 1 107 ? -13.924 4.057 -1.229 1.00 52.81 107 ALA A C 1
ATOM 847 O O . ALA A 1 107 ? -14.771 3.902 -2.109 1.00 52.81 107 ALA A O 1
ATOM 848 N N . HIS A 1 108 ? -12.621 4.156 -1.518 1.00 58.97 108 HIS A N 1
ATOM 849 C CA . HIS A 1 108 ? -12.112 4.151 -2.898 1.00 58.97 108 HIS A CA 1
ATOM 850 C C . HIS A 1 108 ? -12.367 2.828 -3.641 1.00 58.97 108 HIS A C 1
ATOM 852 O O . HIS A 1 108 ? -12.834 2.870 -4.782 1.00 58.97 108 HIS A O 1
ATOM 858 N N . PRO A 1 109 ? -12.179 1.653 -3.009 1.00 52.03 109 PRO A N 1
ATOM 859 C CA . PRO A 1 109 ? -12.647 0.396 -3.578 1.00 52.03 109 PRO A CA 1
ATOM 860 C C . PRO A 1 109 ? -14.169 0.374 -3.771 1.00 52.03 109 PRO A C 1
ATOM 862 O O . PRO A 1 109 ? -14.640 -0.106 -4.795 1.00 52.03 109 PRO A O 1
ATOM 865 N N . THR A 1 110 ? -14.955 0.904 -2.828 1.00 52.16 110 THR A N 1
ATOM 866 C CA . THR A 1 110 ? -16.413 0.689 -2.808 1.00 52.16 110 THR A CA 1
ATOM 867 C C . THR A 1 110 ? -17.219 1.552 -3.775 1.00 52.16 110 THR A C 1
ATOM 869 O O . THR A 1 110 ? -18.290 1.126 -4.198 1.00 52.16 110 THR A O 1
ATOM 872 N N . GLU A 1 111 ? -16.752 2.745 -4.161 1.00 53.31 111 GLU A N 1
ATOM 873 C CA . GLU A 1 111 ? -17.542 3.600 -5.068 1.00 53.31 111 GLU A CA 1
ATOM 874 C C . GLU A 1 111 ? -17.524 3.114 -6.527 1.00 53.31 111 GLU A C 1
ATOM 876 O O . GLU A 1 111 ? -18.465 3.379 -7.277 1.00 53.31 111 GLU A O 1
ATOM 881 N N . LYS A 1 112 ? -16.491 2.364 -6.939 1.00 54.91 112 LYS A N 1
ATOM 882 C CA . LYS A 1 112 ? -16.376 1.792 -8.297 1.00 54.91 112 LYS A CA 1
ATOM 883 C C . LYS A 1 112 ? -16.541 0.268 -8.341 1.00 54.91 112 LYS A C 1
ATOM 885 O O . LYS A 1 112 ? -16.597 -0.295 -9.435 1.00 54.91 112 LYS A O 1
ATOM 890 N N . VAL A 1 113 ? -16.631 -0.405 -7.189 1.00 61.72 113 VAL A N 1
ATOM 891 C CA . VAL A 1 113 ? -16.615 -1.872 -7.089 1.00 61.72 113 VAL A CA 1
ATOM 892 C C . VAL A 1 113 ? -17.506 -2.393 -5.950 1.00 61.72 113 VAL A C 1
ATOM 894 O O . VAL A 1 113 ? -17.431 -1.920 -4.824 1.00 61.72 113 VAL A O 1
ATOM 897 N N . GLU A 1 114 ? -18.270 -3.464 -6.202 1.00 69.81 114 GLU A N 1
ATOM 898 C CA . GLU A 1 114 ? -18.952 -4.275 -5.172 1.00 69.81 114 GLU A CA 1
ATOM 899 C C . GLU A 1 114 ? -17.967 -5.102 -4.300 1.00 69.81 114 GLU A C 1
ATOM 901 O O . GLU A 1 114 ? -17.992 -6.337 -4.330 1.00 69.81 114 GLU A O 1
ATOM 906 N N . LEU A 1 115 ? -17.065 -4.460 -3.548 1.00 81.25 115 LEU A N 1
ATOM 907 C CA . LEU A 1 115 ? -16.160 -5.142 -2.613 1.00 81.25 115 LEU A CA 1
ATOM 908 C C . LEU A 1 115 ? -16.463 -4.743 -1.164 1.00 81.25 115 LEU A C 1
ATOM 910 O O . LEU A 1 115 ? -16.236 -3.608 -0.762 1.00 81.25 115 LEU A O 1
ATOM 914 N N . GLU A 1 116 ? -16.946 -5.691 -0.365 1.00 86.44 116 GLU A N 1
ATOM 915 C CA . GLU A 1 116 ? -17.206 -5.486 1.060 1.00 86.44 116 GLU A CA 1
ATOM 916 C C . GLU A 1 116 ? -15.936 -5.713 1.891 1.00 86.44 116 GLU A C 1
ATOM 918 O O . GLU A 1 116 ? -15.370 -6.810 1.910 1.00 86.44 116 GLU A O 1
ATOM 923 N N . VAL A 1 117 ? -15.513 -4.686 2.623 1.00 86.94 117 VAL A N 1
ATOM 924 C CA . VAL A 1 117 ? -14.337 -4.749 3.495 1.00 86.94 117 VAL A CA 1
ATOM 925 C C . VAL A 1 117 ? -14.773 -4.990 4.938 1.00 86.94 117 VAL A C 1
ATOM 927 O O . VAL A 1 117 ? -15.526 -4.202 5.506 1.00 86.94 117 VAL A O 1
ATOM 930 N N . ILE A 1 118 ? -14.267 -6.064 5.548 1.00 91.00 118 ILE A N 1
ATOM 931 C CA . ILE A 1 118 ? -14.437 -6.355 6.975 1.00 91.00 118 ILE A CA 1
ATOM 932 C C . ILE A 1 118 ? -13.138 -6.039 7.711 1.00 91.00 118 ILE A C 1
ATOM 934 O O . ILE A 1 118 ? -12.052 -6.427 7.278 1.00 91.00 118 ILE A O 1
ATOM 938 N N . ILE A 1 119 ? -13.261 -5.400 8.869 1.00 92.31 119 ILE A N 1
ATOM 939 C CA . ILE A 1 119 ? -12.158 -5.169 9.803 1.00 92.31 119 ILE A CA 1
ATOM 940 C C . ILE A 1 119 ? -12.402 -5.925 11.115 1.00 92.31 119 ILE A C 1
ATOM 942 O O . ILE A 1 119 ? -13.553 -6.256 11.417 1.00 92.31 119 ILE A O 1
ATOM 946 N N . PRO A 1 120 ? -11.350 -6.206 11.905 1.00 94.69 120 PRO A N 1
ATOM 947 C CA . PRO A 1 120 ? -11.513 -6.770 13.240 1.00 94.69 120 PRO A CA 1
ATOM 948 C C . PRO A 1 120 ? -12.349 -5.863 14.150 1.00 94.69 120 PRO A C 1
ATOM 950 O O . PRO A 1 120 ? -12.461 -4.656 13.916 1.00 94.69 120 PRO A O 1
ATOM 953 N N . ASP A 1 121 ? -12.890 -6.439 15.221 1.00 94.94 121 ASP A N 1
ATOM 954 C CA . ASP A 1 121 ? -13.468 -5.671 16.324 1.00 94.94 121 ASP A CA 1
ATOM 955 C C . ASP A 1 121 ? -12.391 -4.876 17.089 1.00 94.94 121 ASP A C 1
ATOM 957 O O . ASP A 1 121 ? -11.205 -4.928 16.764 1.00 94.94 121 ASP A O 1
ATOM 961 N N . GLU A 1 122 ? -12.799 -4.104 18.096 1.00 93.38 122 GLU A N 1
ATOM 962 C CA . GLU A 1 122 ? -11.885 -3.245 18.862 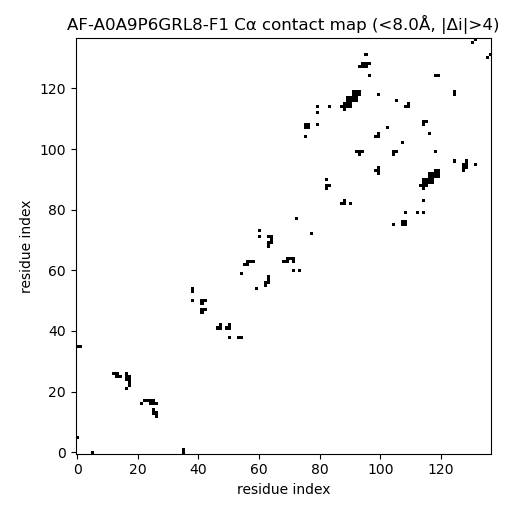1.00 93.38 122 GLU A CA 1
ATOM 963 C C . GLU A 1 122 ? -10.707 -4.027 19.467 1.00 93.38 122 GLU A C 1
ATOM 965 O O . GLU A 1 122 ? -9.553 -3.622 19.333 1.00 93.38 122 GLU A O 1
ATOM 970 N N . GLN A 1 123 ? -10.979 -5.190 20.072 1.00 95.00 123 GLN A N 1
ATOM 971 C CA . GLN A 1 123 ? -9.929 -6.033 20.648 1.00 95.00 123 GLN A CA 1
ATOM 972 C C . GLN A 1 123 ? -8.975 -6.561 19.574 1.00 95.00 123 GLN A C 1
ATOM 974 O O . GLN A 1 123 ? -7.758 -6.540 19.767 1.00 95.00 123 GLN A O 1
ATOM 979 N N . GLY A 1 124 ? -9.505 -6.997 18.430 1.00 94.19 124 GLY A N 1
ATOM 980 C CA . GLY A 1 124 ? -8.701 -7.452 17.305 1.00 94.19 124 GLY A CA 1
ATOM 981 C C . GLY A 1 124 ? -7.831 -6.341 16.717 1.00 94.19 124 GLY A C 1
ATOM 982 O O . GLY A 1 124 ? -6.663 -6.581 16.416 1.00 94.19 124 GLY A O 1
ATOM 983 N N . ARG A 1 125 ? -8.352 -5.113 16.596 1.00 92.25 125 ARG A N 1
ATOM 984 C CA . ARG A 1 125 ? -7.571 -3.965 16.105 1.00 92.25 125 ARG A CA 1
ATOM 985 C C . ARG A 1 125 ? -6.447 -3.594 17.066 1.00 92.25 125 ARG A C 1
ATOM 987 O O . ARG A 1 125 ? -5.333 -3.341 16.606 1.00 92.25 125 ARG A O 1
ATOM 994 N N . GLN A 1 126 ? -6.703 -3.634 18.374 1.00 89.56 126 GLN A N 1
ATOM 995 C CA . GLN A 1 126 ? -5.666 -3.413 19.380 1.00 89.56 126 GLN A CA 1
ATOM 996 C C . GLN A 1 126 ? -4.567 -4.481 19.299 1.00 89.56 126 GLN A C 1
ATOM 998 O O . GLN A 1 126 ? -3.390 -4.138 19.283 1.00 89.56 126 GLN A O 1
ATOM 1003 N N . ALA A 1 127 ? -4.935 -5.758 19.157 1.00 92.19 127 ALA A N 1
ATOM 1004 C CA . ALA A 1 127 ? -3.962 -6.840 19.016 1.00 92.19 127 ALA A CA 1
ATOM 1005 C C . ALA A 1 127 ? -3.084 -6.677 17.761 1.00 92.19 127 ALA A C 1
ATOM 1007 O O . ALA A 1 127 ? -1.868 -6.848 17.833 1.00 92.19 127 ALA A O 1
ATOM 1008 N N . VAL A 1 128 ? -3.680 -6.301 16.622 1.00 91.31 128 VAL A N 1
ATOM 1009 C CA . VAL A 1 128 ? -2.936 -6.011 15.381 1.00 91.31 128 VAL A CA 1
ATOM 1010 C C . VAL A 1 128 ? -1.962 -4.856 15.592 1.00 91.31 128 VAL A C 1
ATOM 1012 O O . VAL A 1 128 ? -0.794 -4.969 15.222 1.00 91.31 128 VAL A O 1
ATOM 1015 N N . ARG A 1 129 ? -2.426 -3.760 16.205 1.00 84.75 129 ARG A N 1
ATOM 1016 C CA . ARG A 1 129 ? -1.586 -2.607 16.535 1.00 84.75 129 ARG A CA 1
ATOM 1017 C C . ARG A 1 129 ? -0.400 -3.034 17.392 1.00 84.75 129 ARG A C 1
ATOM 1019 O O . ARG A 1 129 ? 0.728 -2.696 17.052 1.00 84.75 129 ARG A O 1
ATOM 1026 N N . ASP A 1 130 ? -0.644 -3.771 18.467 1.00 86.62 130 ASP A N 1
ATOM 1027 C CA . ASP A 1 130 ? 0.409 -4.150 19.404 1.00 86.62 130 ASP A CA 1
ATOM 1028 C C . ASP A 1 130 ? 1.482 -4.993 18.707 1.00 86.62 130 ASP A C 1
ATOM 1030 O O . ASP A 1 130 ? 2.641 -4.595 18.736 1.00 86.62 130 ASP A O 1
ATOM 1034 N N . VAL A 1 131 ? 1.102 -6.040 17.960 1.00 88.00 131 VAL A N 1
ATOM 1035 C CA . VAL A 1 131 ? 2.047 -6.860 17.170 1.00 88.00 131 VAL A CA 1
ATOM 1036 C C . VAL A 1 131 ? 2.876 -6.006 16.204 1.00 88.00 131 VAL A C 1
ATOM 1038 O O . VAL A 1 131 ? 4.089 -6.186 16.098 1.00 88.00 131 VAL A O 1
ATOM 1041 N N . MET A 1 132 ? 2.251 -5.044 15.514 1.00 80.75 132 MET A N 1
ATOM 1042 C CA . MET A 1 132 ? 2.965 -4.165 14.582 1.00 80.75 132 MET A CA 1
ATOM 1043 C C . MET A 1 132 ? 4.045 -3.314 15.262 1.00 80.75 132 MET A C 1
ATOM 1045 O O . MET A 1 132 ? 5.070 -3.057 14.637 1.00 80.75 132 MET A O 1
ATOM 1049 N N . TYR A 1 133 ? 3.836 -2.880 16.507 1.00 75.62 133 TYR A N 1
ATOM 1050 C CA . TYR A 1 133 ? 4.778 -2.011 17.222 1.00 75.62 133 TYR A CA 1
ATOM 1051 C C . TYR A 1 133 ? 5.740 -2.758 18.153 1.00 75.62 133 TYR A C 1
ATOM 1053 O O . TYR A 1 133 ? 6.770 -2.194 18.512 1.00 75.62 133 TYR A O 1
ATOM 1061 N N . THR A 1 134 ? 5.431 -3.990 18.567 1.00 77.88 134 THR A N 1
ATOM 1062 C CA . THR A 1 134 ? 6.286 -4.768 19.479 1.00 77.88 134 THR A CA 1
ATOM 1063 C C . THR A 1 134 ? 7.165 -5.791 18.771 1.00 77.88 134 THR A C 1
ATOM 1065 O O . THR A 1 134 ? 8.237 -6.106 19.283 1.00 77.88 134 THR A O 1
ATOM 1068 N N . GLU A 1 135 ? 6.734 -6.322 17.624 1.00 74.94 135 GLU A N 1
ATOM 1069 C CA . GLU A 1 135 ? 7.435 -7.416 16.936 1.00 74.94 135 GLU A CA 1
ATOM 1070 C C . GLU A 1 135 ? 8.021 -7.012 15.578 1.00 74.94 135 GLU A C 1
ATOM 1072 O O . GLU A 1 135 ? 8.947 -7.666 15.097 1.00 74.94 135 GLU A O 1
ATOM 1077 N N . LEU A 1 136 ? 7.478 -5.966 14.945 1.00 64.38 136 LEU A N 1
ATOM 1078 C CA . LEU A 1 136 ? 7.795 -5.591 13.559 1.00 64.38 136 LEU A CA 1
ATOM 1079 C C . LEU A 1 136 ? 8.459 -4.211 13.405 1.00 64.38 136 LEU A C 1
ATOM 1081 O O . LEU A 1 136 ? 8.786 -3.840 12.275 1.00 64.38 136 LEU A O 1
ATOM 1085 N N . ALA A 1 137 ? 8.632 -3.466 14.501 1.00 58.38 137 ALA A N 1
ATOM 1086 C CA . ALA A 1 137 ? 9.331 -2.178 14.552 1.00 58.38 137 ALA A CA 1
ATOM 1087 C C . ALA A 1 137 ? 10.793 -2.362 14.982 1.00 58.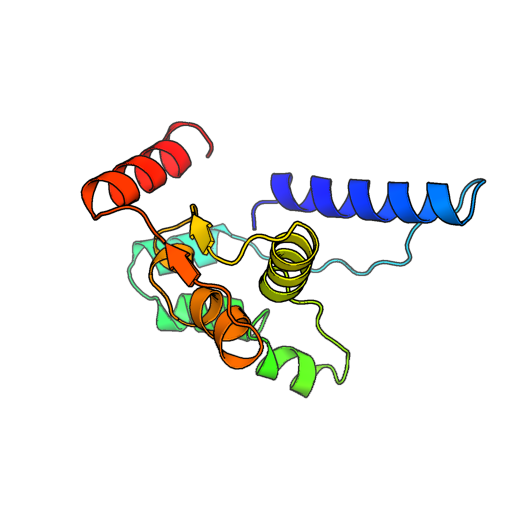38 137 ALA A C 1
ATOM 1089 O O . ALA A 1 137 ? 11.654 -1.651 14.417 1.00 58.38 137 ALA A O 1
#

Mean predicted aligned error: 7.42 Å

InterPro domains:
  IPR001920 Asp/Glu racemase [G3DSA:3.40.50.1860] (1-68)
  IPR001920 Asp/Glu racemase [G3DSA:3.40.50.1860] (75-137)
  IPR001920 Asp/Glu racemase [SSF53681] (1-87)
  IPR001920 Asp/Glu racemase [SSF53681] (76-136)